Protein AF-A0A098LMR4-F1 (afdb_monomer_lite)

Secondary structure (DSSP, 8-state):
-HHHHHHHHHHTTEEEEEEE--S-TTT--EEEEEEESSGGGGHHHHHHHHHHHTTS-EEEEEEE-SSSEEEEEEEETTT--EEEEEEEE--HHHHHHHHHHS-TTS-EEEEEEESS--S------TT--SPEEEPPP-------

Foldseek 3Di:
DVLLVVLLQLLQQFAAKAWADDPDLVVDATEIERAHQDLVSNQSNQVVCCVVPVPFQWEWEWADPDPFFIKIWIAGPPPRDIRIHGGHGYDPVRVVVRVVPHDLFAKYFYFYAHPPDSDPHGDHDPPDPDTGTHHYHDYDDDDD

pLDDT: mean 80.5, std 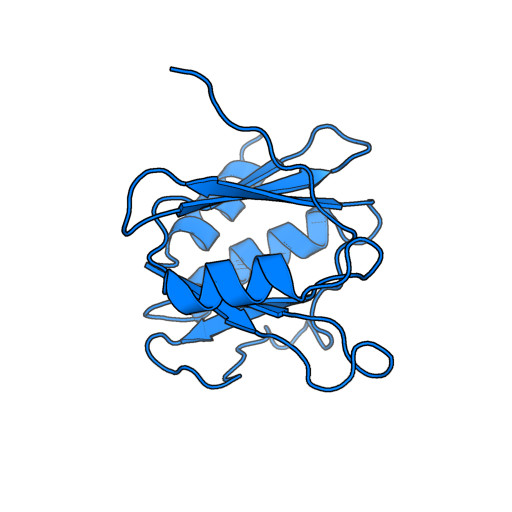17.12, range [36.94, 96.88]

Sequence (144 aa):
MDEIKSFEDSLNKADQVHFHLTRDYNKEPSAIKLGFKEPKDGIHGYGGIHTLFKNLETILVIFMDNSDNIDLSIVSKQTASALNIKNLKFDKLNLEEYLRYEPKDRKLIILIGPNPSSDFNVVLPQEMTSPLVLDKYSTSQRQG

Organism: NCBI:txid153721

Radius of gyration: 14.24 Å; chains: 1; bounding box: 34×40×33 Å

Structure (mmCIF, N/CA/C/O backbone):
data_AF-A0A098LMR4-F1
#
_entry.id   AF-A0A098LMR4-F1
#
loop_
_atom_site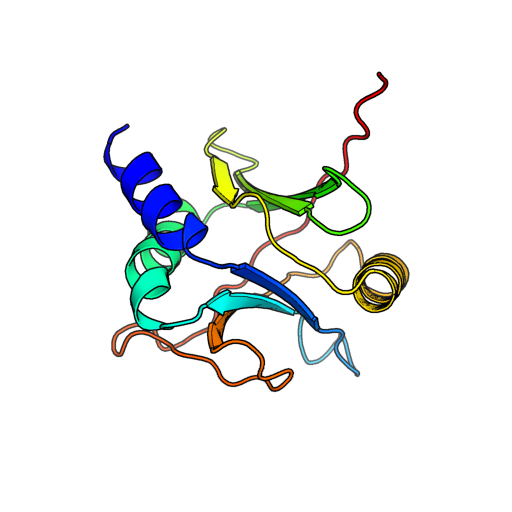.group_PDB
_atom_site.id
_atom_site.type_symbol
_atom_site.label_atom_id
_atom_site.label_alt_id
_atom_site.label_comp_id
_atom_site.label_asym_id
_atom_site.label_entity_id
_atom_site.label_seq_id
_atom_site.pdbx_PDB_ins_code
_atom_site.Cartn_x
_atom_site.Cartn_y
_atom_site.Cartn_z
_atom_site.occupancy
_atom_site.B_iso_or_equiv
_atom_site.auth_seq_id
_atom_site.auth_comp_id
_atom_site.auth_asym_id
_atom_site.auth_atom_id
_atom_site.pdbx_PDB_model_num
ATOM 1 N N . MET A 1 1 ? -14.699 8.154 14.645 1.00 58.38 1 MET A N 1
ATOM 2 C CA . MET A 1 1 ? -13.656 8.983 13.996 1.00 58.38 1 MET A CA 1
ATOM 3 C C . MET A 1 1 ? -12.277 8.680 14.574 1.00 58.38 1 MET A C 1
ATOM 5 O O . MET A 1 1 ? -11.336 8.596 13.798 1.00 58.38 1 MET A O 1
ATOM 9 N N . ASP A 1 2 ? -12.171 8.420 15.881 1.00 74.69 2 ASP A N 1
ATOM 10 C CA . ASP A 1 2 ? -10.886 8.153 16.553 1.00 74.69 2 ASP A CA 1
ATOM 11 C C . ASP A 1 2 ? -10.186 6.848 16.120 1.00 74.69 2 ASP A C 1
ATOM 13 O O . ASP A 1 2 ? -8.960 6.801 16.061 1.00 74.69 2 ASP A O 1
ATOM 17 N N . GLU A 1 3 ? -10.937 5.811 15.732 1.00 86.62 3 GLU A N 1
ATOM 18 C CA . GLU A 1 3 ? -10.357 4.527 15.295 1.00 86.62 3 GLU A CA 1
ATOM 19 C C . GLU A 1 3 ? -9.636 4.609 13.942 1.00 86.62 3 GLU A C 1
ATOM 21 O O . GLU A 1 3 ? -8.543 4.069 13.805 1.00 86.62 3 GLU A O 1
ATOM 26 N N . ILE A 1 4 ? -10.195 5.333 12.961 1.00 90.69 4 ILE A N 1
ATOM 27 C CA . ILE A 1 4 ? -9.564 5.517 11.639 1.00 90.69 4 ILE A CA 1
ATOM 28 C C . ILE A 1 4 ? -8.202 6.185 11.805 1.00 90.69 4 ILE A C 1
ATOM 30 O O . ILE A 1 4 ? -7.207 5.693 11.281 1.00 90.69 4 ILE A O 1
ATOM 34 N N . LYS A 1 5 ? -8.150 7.259 12.600 1.00 93.50 5 LYS A N 1
ATOM 35 C CA . LYS A 1 5 ? -6.903 7.960 12.896 1.00 93.50 5 LYS A CA 1
ATOM 36 C C . LYS A 1 5 ? -5.889 7.038 13.576 1.00 93.50 5 LYS A C 1
ATOM 38 O O . LYS A 1 5 ? -4.727 7.037 13.200 1.00 93.50 5 LYS A O 1
ATOM 43 N N . SER A 1 6 ? -6.327 6.206 14.521 1.00 95.25 6 SER A N 1
ATOM 44 C CA . SER A 1 6 ? -5.454 5.226 15.176 1.00 95.25 6 SER A CA 1
ATOM 45 C C . SER A 1 6 ? -4.865 4.199 14.196 1.00 95.25 6 SER A C 1
ATOM 47 O O . SER A 1 6 ? -3.696 3.827 14.325 1.00 95.25 6 SER A O 1
ATOM 49 N N . PHE A 1 7 ? -5.638 3.756 13.200 1.00 95.19 7 PHE A N 1
ATOM 50 C CA . PHE A 1 7 ? -5.130 2.876 12.146 1.00 95.19 7 PHE A CA 1
ATOM 51 C C . PHE A 1 7 ? -4.139 3.595 11.231 1.00 95.19 7 PHE A C 1
ATOM 53 O O . PHE A 1 7 ? -3.075 3.046 10.947 1.00 95.19 7 PHE A O 1
ATOM 60 N N . GLU A 1 8 ? -4.448 4.823 10.810 1.00 96.19 8 GLU A N 1
ATOM 61 C CA . GLU A 1 8 ? -3.536 5.650 10.016 1.00 96.19 8 GLU A CA 1
ATOM 62 C C . GLU A 1 8 ? -2.228 5.918 10.769 1.00 96.19 8 GLU A C 1
ATOM 64 O O . GLU A 1 8 ? -1.160 5.741 10.196 1.00 96.19 8 GLU A O 1
ATOM 69 N N . ASP A 1 9 ? -2.273 6.267 12.056 1.00 96.62 9 ASP A N 1
ATOM 70 C CA . ASP A 1 9 ? -1.082 6.502 12.883 1.00 96.62 9 ASP A CA 1
ATOM 71 C C . ASP A 1 9 ? -0.178 5.255 12.954 1.00 96.62 9 ASP A C 1
ATOM 73 O O . ASP A 1 9 ? 1.047 5.368 12.984 1.00 96.62 9 ASP A O 1
ATOM 77 N N . SER A 1 10 ? -0.764 4.052 12.946 1.00 96.31 10 SER A N 1
ATOM 78 C CA . SER A 1 10 ? -0.018 2.790 12.872 1.00 96.31 10 SER A CA 1
ATOM 79 C C . SER A 1 10 ? 0.580 2.548 11.482 1.00 96.31 10 SER A C 1
ATOM 81 O O . SER A 1 10 ? 1.755 2.198 11.384 1.00 96.31 10 SER A O 1
ATOM 83 N N . LEU A 1 11 ? -0.184 2.764 10.406 1.00 95.94 11 LEU A N 1
ATOM 84 C CA . LEU A 1 11 ? 0.292 2.574 9.028 1.00 95.94 11 LEU A CA 1
ATOM 85 C C . LEU A 1 11 ? 1.366 3.595 8.632 1.00 95.94 11 LEU A C 1
ATOM 87 O O . LEU A 1 11 ? 2.317 3.234 7.949 1.00 95.94 11 LEU A O 1
ATOM 91 N N . ASN A 1 12 ? 1.259 4.840 9.101 1.00 96.88 12 ASN A N 1
ATOM 92 C CA . ASN A 1 12 ? 2.198 5.934 8.818 1.00 96.88 12 ASN A CA 1
ATOM 93 C C . ASN A 1 12 ? 3.568 5.773 9.499 1.00 96.88 12 ASN A C 1
ATOM 95 O O . ASN A 1 12 ? 4.444 6.619 9.338 1.00 96.88 12 ASN A O 1
ATOM 99 N N . LYS A 1 13 ? 3.777 4.687 10.250 1.00 96.38 13 LYS A N 1
ATOM 100 C CA . LYS A 1 13 ? 5.112 4.261 10.688 1.00 96.38 13 LYS A CA 1
ATOM 101 C C . LYS A 1 13 ? 5.879 3.492 9.606 1.00 96.38 13 LYS A C 1
ATOM 103 O O . LYS A 1 13 ? 7.065 3.223 9.800 1.00 96.38 13 LYS A O 1
ATOM 108 N N . ALA A 1 14 ? 5.223 3.110 8.509 1.00 95.94 14 ALA A N 1
ATOM 109 C CA . ALA A 1 14 ? 5.906 2.593 7.332 1.00 95.94 14 ALA A CA 1
ATOM 110 C C . ALA A 1 14 ? 6.774 3.694 6.714 1.00 95.94 14 ALA A C 1
ATOM 112 O O . ALA A 1 14 ? 6.351 4.843 6.621 1.00 95.94 14 ALA A O 1
ATOM 113 N N . ASP A 1 15 ? 7.984 3.346 6.283 1.00 94.69 15 ASP A N 1
ATOM 114 C CA . ASP A 1 15 ? 8.929 4.282 5.666 1.00 94.69 15 ASP A CA 1
ATOM 115 C C . ASP A 1 15 ? 9.113 4.041 4.163 1.00 94.69 15 ASP A C 1
ATOM 117 O O . ASP A 1 15 ? 9.671 4.886 3.458 1.00 94.69 15 ASP A O 1
ATOM 121 N N . GLN A 1 16 ? 8.640 2.899 3.665 1.00 95.25 16 GLN A N 1
ATOM 122 C CA . GLN A 1 16 ? 8.810 2.484 2.281 1.00 95.25 16 GLN A CA 1
ATOM 123 C C . GLN A 1 16 ? 7.621 1.655 1.794 1.00 95.25 16 GLN A C 1
ATOM 125 O O . GLN A 1 16 ? 6.962 0.962 2.568 1.00 95.25 16 GLN A O 1
ATOM 130 N N . VAL A 1 17 ? 7.369 1.684 0.489 1.00 94.44 17 VAL A N 1
ATOM 131 C CA . VAL A 1 17 ? 6.490 0.737 -0.195 1.00 94.44 17 VAL A CA 1
ATOM 132 C C . VAL A 1 17 ? 7.243 0.019 -1.309 1.00 94.44 17 VAL A C 1
ATOM 134 O O . VAL A 1 17 ? 8.064 0.603 -2.017 1.00 94.44 17 VAL A O 1
ATOM 137 N N . HIS A 1 18 ? 6.953 -1.270 -1.453 1.00 92.81 18 HIS A N 1
ATOM 138 C CA . HIS A 1 18 ? 7.487 -2.126 -2.506 1.00 92.81 18 HIS A CA 1
ATOM 139 C C . HIS A 1 18 ? 6.349 -2.647 -3.377 1.00 92.81 18 HIS A C 1
ATOM 141 O O . HIS A 1 18 ? 5.321 -3.087 -2.851 1.00 92.81 18 HIS A O 1
ATOM 147 N N . PHE A 1 19 ? 6.551 -2.636 -4.694 1.00 91.12 19 PHE A N 1
ATOM 148 C CA . PHE A 1 19 ? 5.580 -3.122 -5.662 1.00 91.12 19 PHE A CA 1
ATOM 149 C C . PHE A 1 19 ? 6.045 -4.456 -6.248 1.00 91.12 19 PHE A C 1
ATOM 151 O O . PHE A 1 19 ? 7.132 -4.579 -6.815 1.00 91.12 19 PHE A O 1
ATOM 158 N N . HIS A 1 20 ? 5.210 -5.480 -6.111 1.00 89.38 20 HIS A N 1
ATOM 159 C CA . HIS A 1 20 ? 5.530 -6.841 -6.515 1.00 89.38 20 HIS A CA 1
ATOM 160 C C . HIS A 1 20 ? 4.625 -7.287 -7.663 1.00 89.38 20 HIS A C 1
ATOM 162 O O . HIS A 1 20 ? 3.425 -7.529 -7.497 1.00 89.38 20 HIS A O 1
ATOM 168 N N . LEU A 1 21 ? 5.234 -7.420 -8.840 1.00 85.56 21 LEU A N 1
ATOM 169 C CA . LEU A 1 21 ? 4.639 -8.079 -9.998 1.00 85.56 21 LEU A CA 1
ATOM 170 C C . LEU A 1 21 ? 4.604 -9.597 -9.772 1.00 85.56 21 LEU A C 1
ATOM 172 O O . LEU A 1 21 ? 5.522 -10.164 -9.176 1.00 85.56 21 LEU A O 1
ATOM 176 N N . THR A 1 22 ? 3.576 -10.263 -10.296 1.00 86.00 22 THR A N 1
ATOM 177 C CA . THR A 1 22 ? 3.561 -11.729 -10.385 1.00 86.00 22 THR A CA 1
ATOM 178 C C . THR A 1 22 ? 4.003 -12.186 -11.775 1.00 86.00 22 THR A C 1
ATOM 180 O O . THR A 1 22 ? 3.854 -11.472 -12.766 1.00 86.00 22 THR A O 1
ATOM 183 N N . ARG A 1 23 ? 4.541 -13.406 -11.852 1.00 84.00 23 ARG A N 1
ATOM 184 C CA . ARG A 1 23 ? 4.895 -14.060 -13.119 1.00 84.00 23 ARG A CA 1
ATOM 185 C C . ARG A 1 23 ? 3.670 -14.594 -13.862 1.00 84.00 23 ARG A C 1
ATOM 187 O O . ARG A 1 23 ? 3.737 -14.765 -15.075 1.00 84.00 23 ARG A O 1
ATOM 194 N N . ASP A 1 24 ? 2.586 -14.891 -13.145 1.00 85.69 24 ASP A N 1
ATOM 195 C CA . ASP A 1 24 ? 1.368 -15.473 -13.711 1.00 85.69 24 ASP A CA 1
ATOM 196 C C . ASP A 1 24 ? 0.124 -14.947 -12.983 1.00 85.69 24 ASP A C 1
ATOM 198 O O . ASP A 1 24 ? -0.320 -15.493 -11.970 1.00 85.69 24 ASP A O 1
ATOM 202 N N . TYR A 1 25 ? -0.481 -13.906 -13.558 1.00 82.12 25 TYR A N 1
ATOM 203 C CA . TYR A 1 25 ? -1.700 -13.268 -13.050 1.00 82.12 25 TYR A CA 1
ATOM 204 C C . TYR A 1 25 ? -2.932 -14.178 -13.020 1.00 82.12 25 TYR A C 1
ATOM 206 O O . TYR A 1 25 ? -3.955 -13.809 -12.441 1.00 82.12 25 TYR A O 1
ATOM 214 N N . ASN A 1 26 ? -2.874 -15.361 -13.639 1.00 82.25 26 ASN A N 1
ATOM 215 C CA . ASN A 1 26 ? -3.947 -16.344 -13.523 1.00 82.25 26 ASN A CA 1
ATOM 216 C C . ASN A 1 26 ? -3.843 -17.184 -12.251 1.00 82.25 26 ASN A C 1
ATOM 218 O O . ASN A 1 26 ? -4.843 -17.776 -11.853 1.00 82.25 26 ASN A O 1
ATOM 222 N N . LYS A 1 27 ? -2.666 -17.234 -11.621 1.00 83.00 27 LYS A N 1
ATOM 223 C CA . LYS A 1 27 ? -2.419 -18.013 -10.403 1.00 83.00 27 LYS A CA 1
ATOM 224 C C . LYS A 1 27 ? -2.346 -17.142 -9.163 1.00 83.00 27 LYS A C 1
ATOM 226 O O . LYS A 1 27 ? -2.838 -17.545 -8.115 1.00 83.00 27 LYS A O 1
ATOM 231 N N . GLU A 1 28 ? -1.748 -15.963 -9.283 1.00 82.94 28 GLU A N 1
ATOM 232 C CA . GLU A 1 28 ? -1.447 -15.105 -8.142 1.00 82.94 28 GLU A CA 1
ATOM 233 C C . GLU A 1 28 ? -1.789 -13.646 -8.475 1.00 82.94 28 GLU A C 1
ATOM 235 O O . GLU A 1 28 ? -1.584 -13.209 -9.608 1.00 82.94 28 GLU A O 1
ATOM 240 N N . PRO A 1 29 ? -2.329 -12.867 -7.529 1.00 85.44 29 PRO A N 1
ATOM 241 C CA . PRO A 1 29 ? -2.459 -11.426 -7.702 1.00 85.44 29 PRO A CA 1
ATOM 242 C C . PRO A 1 29 ? -1.099 -10.726 -7.544 1.00 85.44 29 PRO A C 1
ATOM 244 O O . PRO A 1 29 ? -0.146 -11.282 -6.994 1.00 85.44 29 PRO A O 1
ATOM 247 N N . SER A 1 30 ? -1.020 -9.475 -7.992 1.00 87.88 30 SER A N 1
ATOM 248 C CA . SER A 1 30 ? 0.062 -8.570 -7.595 1.00 87.88 30 SER A CA 1
ATOM 249 C C . SER A 1 30 ? -0.008 -8.267 -6.097 1.00 87.88 30 SER A C 1
ATOM 251 O O . SER A 1 30 ? -1.056 -8.413 -5.462 1.00 87.88 30 SER A O 1
ATOM 253 N N . ALA A 1 31 ? 1.105 -7.805 -5.531 1.00 88.56 31 ALA A N 1
ATOM 254 C CA . ALA A 1 31 ? 1.143 -7.362 -4.146 1.00 88.56 31 ALA A CA 1
ATOM 255 C C . ALA A 1 31 ? 1.848 -6.015 -3.994 1.00 88.56 31 ALA A C 1
ATOM 257 O O . ALA A 1 31 ? 2.802 -5.709 -4.709 1.00 88.56 31 ALA A O 1
ATOM 258 N N . ILE A 1 32 ? 1.418 -5.246 -3.000 1.00 91.50 32 ILE A N 1
ATOM 259 C CA . ILE A 1 32 ? 2.194 -4.146 -2.438 1.00 91.50 32 ILE A CA 1
ATOM 260 C C . ILE A 1 32 ? 2.585 -4.513 -1.014 1.00 91.50 32 ILE A C 1
ATOM 262 O O . ILE A 1 32 ? 1.805 -5.113 -0.268 1.00 91.50 32 ILE A O 1
ATOM 266 N N . LYS A 1 33 ? 3.794 -4.136 -0.620 1.00 92.19 33 LYS A N 1
ATOM 267 C CA . LYS A 1 33 ? 4.272 -4.316 0.746 1.00 92.19 33 LYS A CA 1
ATOM 268 C C . LYS A 1 33 ? 4.617 -2.970 1.349 1.00 92.19 33 LYS A C 1
ATOM 270 O O . LYS A 1 33 ? 5.462 -2.261 0.812 1.00 92.19 33 LYS A O 1
ATOM 275 N N . LEU A 1 34 ? 4.013 -2.666 2.490 1.00 93.88 34 LEU A N 1
ATOM 276 C CA . LEU A 1 34 ? 4.438 -1.574 3.355 1.00 93.88 34 LEU A CA 1
ATOM 277 C C . LEU A 1 34 ? 5.631 -2.054 4.191 1.00 93.88 34 LEU A C 1
ATOM 279 O O . LEU A 1 34 ? 5.528 -3.029 4.944 1.00 93.88 34 LEU A O 1
ATOM 283 N N . GLY A 1 35 ? 6.773 -1.405 4.000 1.00 93.50 35 GLY A N 1
ATOM 284 C CA . GLY A 1 35 ? 8.012 -1.642 4.725 1.00 93.50 35 GLY A CA 1
ATOM 285 C C . GLY A 1 35 ? 8.038 -0.850 6.027 1.00 93.50 35 GLY A C 1
ATOM 286 O O . GLY A 1 35 ? 7.769 0.348 6.036 1.00 93.50 35 GLY A O 1
ATOM 287 N N . PHE A 1 36 ? 8.361 -1.533 7.123 1.00 92.88 36 PHE A N 1
ATOM 288 C CA . PHE A 1 36 ? 8.505 -0.953 8.455 1.00 92.88 36 PHE A CA 1
ATOM 289 C C . PHE A 1 36 ? 9.890 -1.263 9.016 1.00 92.88 36 PHE A C 1
ATOM 291 O O . PHE A 1 36 ? 10.421 -2.359 8.819 1.00 92.88 36 PHE A O 1
ATOM 298 N N . LYS A 1 37 ? 10.435 -0.350 9.824 1.00 90.38 37 LYS A N 1
ATOM 299 C CA . LYS A 1 37 ? 11.618 -0.643 10.647 1.00 90.38 37 LYS A CA 1
ATOM 300 C C . LYS A 1 37 ? 11.328 -1.734 11.685 1.00 90.38 37 LYS A C 1
ATOM 302 O O . LYS A 1 37 ? 12.124 -2.652 11.856 1.00 90.38 37 LYS A O 1
ATOM 307 N N . GLU A 1 38 ? 10.180 -1.646 12.355 1.00 90.06 38 GLU A N 1
ATOM 308 C CA . GLU A 1 38 ? 9.680 -2.667 13.278 1.00 90.06 38 GLU A CA 1
ATOM 309 C C . GLU A 1 38 ? 8.297 -3.141 12.798 1.00 90.06 38 GLU A C 1
ATOM 311 O O . GLU A 1 38 ? 7.311 -2.458 13.042 1.00 90.06 38 GLU A O 1
ATOM 316 N N . PRO A 1 39 ? 8.162 -4.309 12.141 1.00 86.00 39 PRO A N 1
ATOM 317 C CA . PRO A 1 39 ? 6.893 -4.736 11.527 1.00 86.00 39 PRO A CA 1
ATOM 318 C C . PRO A 1 39 ? 5.675 -4.749 12.457 1.00 86.00 39 PRO A C 1
ATOM 320 O O . PRO A 1 39 ? 4.549 -4.534 12.012 1.00 86.00 39 PRO A O 1
ATOM 323 N N . LYS A 1 40 ? 5.892 -4.956 13.763 1.00 87.69 40 LYS A N 1
ATOM 324 C CA . LYS A 1 40 ? 4.836 -4.896 14.783 1.00 87.69 40 LYS A CA 1
ATOM 325 C C . LYS A 1 40 ? 4.111 -3.545 14.824 1.00 87.69 40 LYS A C 1
ATOM 327 O O . LYS A 1 40 ? 2.947 -3.501 15.204 1.00 87.69 40 LYS A O 1
ATOM 332 N N . ASP A 1 41 ? 4.777 -2.467 14.413 1.00 90.81 41 ASP A N 1
ATOM 333 C CA . ASP A 1 41 ? 4.208 -1.122 14.376 1.00 90.81 41 ASP A CA 1
ATOM 334 C C . ASP A 1 41 ? 3.053 -0.992 13.382 1.00 90.81 41 ASP A C 1
ATOM 336 O O . ASP A 1 41 ? 2.158 -0.180 13.610 1.00 90.81 41 ASP A O 1
ATOM 340 N N . GLY A 1 42 ? 3.057 -1.801 12.319 1.00 90.69 42 GLY A N 1
ATOM 341 C CA . GLY A 1 42 ? 2.025 -1.815 11.285 1.00 90.69 42 GLY A CA 1
ATOM 342 C C . GLY A 1 42 ? 0.868 -2.779 11.548 1.00 90.69 42 GLY A C 1
ATOM 343 O O . GLY A 1 42 ? -0.130 -2.723 10.835 1.00 90.69 42 GLY A O 1
ATOM 344 N N . ILE A 1 43 ? 0.970 -3.664 12.550 1.00 90.25 43 ILE A N 1
ATOM 345 C CA . ILE A 1 43 ? -0.025 -4.727 12.793 1.00 90.25 43 ILE A CA 1
ATOM 346 C C . ILE A 1 43 ? -1.411 -4.146 13.088 1.00 90.25 43 ILE A C 1
ATOM 348 O O . ILE A 1 43 ? -2.404 -4.613 12.530 1.00 90.25 43 ILE A O 1
ATOM 352 N N . HIS A 1 44 ? -1.482 -3.126 13.948 1.00 92.44 44 HIS A N 1
ATOM 353 C CA . HIS A 1 44 ? -2.751 -2.493 14.324 1.00 92.44 44 HIS A CA 1
ATOM 354 C C . HIS A 1 44 ? -3.437 -1.854 13.114 1.00 92.44 44 HIS A C 1
ATOM 356 O O . HIS A 1 44 ? -4.609 -2.104 12.843 1.00 92.44 44 HIS A O 1
ATOM 362 N N . GLY A 1 45 ? -2.674 -1.1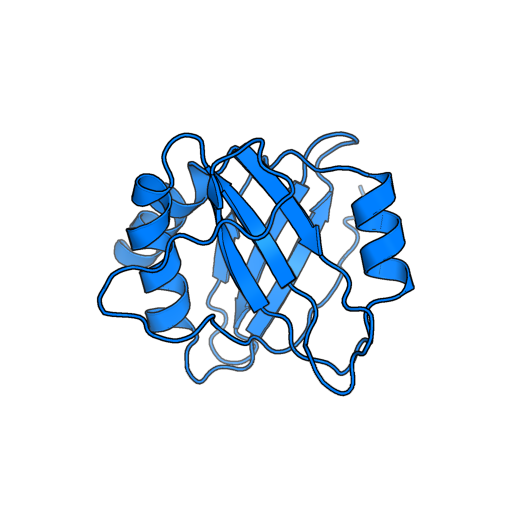01 12.325 1.00 92.31 45 GLY A N 1
ATOM 363 C CA . GLY A 1 45 ? -3.128 -0.490 11.085 1.00 92.31 45 GLY A CA 1
ATOM 364 C C . GLY A 1 45 ? -3.577 -1.513 10.043 1.00 92.31 45 GLY A C 1
ATOM 365 O O . GLY A 1 45 ? -4.629 -1.345 9.429 1.00 92.31 45 GLY A O 1
ATOM 366 N N . TYR A 1 46 ? -2.839 -2.616 9.894 1.00 90.50 46 TYR A N 1
ATOM 367 C CA . TYR A 1 46 ? -3.216 -3.721 9.010 1.00 90.50 46 TYR A CA 1
ATOM 368 C C . TYR A 1 46 ? -4.534 -4.385 9.439 1.00 90.50 46 TYR A C 1
ATOM 370 O O . TYR A 1 46 ? -5.401 -4.652 8.605 1.00 90.50 46 TYR A O 1
ATOM 378 N N . GLY A 1 47 ? -4.741 -4.572 10.746 1.00 89.50 47 GLY A N 1
ATOM 379 C CA . GLY A 1 47 ? -6.028 -5.013 11.292 1.00 89.50 47 GLY A CA 1
ATOM 380 C C . GLY A 1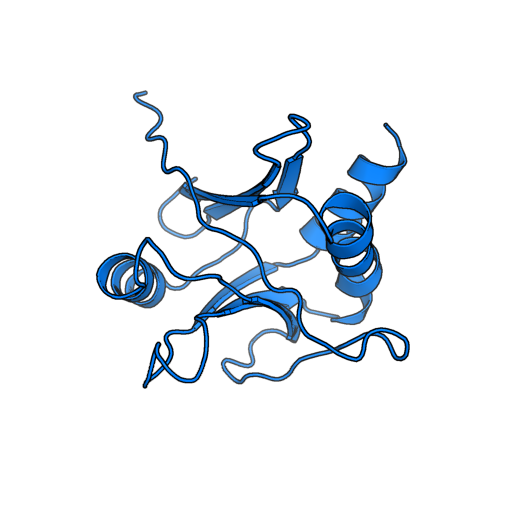 47 ? -7.162 -4.017 11.050 1.00 89.50 47 GLY A C 1
ATOM 381 O O . GLY A 1 47 ? -8.296 -4.428 10.788 1.00 89.50 47 GLY A O 1
ATOM 382 N N . GLY A 1 48 ? -6.850 -2.721 11.047 1.00 88.94 48 GLY A N 1
ATOM 383 C CA . GLY A 1 48 ? -7.758 -1.652 10.643 1.00 88.94 48 GLY A CA 1
ATOM 384 C C . GLY A 1 48 ? -8.209 -1.767 9.190 1.00 88.94 48 GLY A C 1
ATOM 385 O O . GLY A 1 48 ? -9.408 -1.699 8.922 1.00 88.94 48 GLY A O 1
ATOM 386 N N . ILE A 1 49 ? -7.282 -2.032 8.259 1.00 88.38 49 ILE A N 1
ATOM 387 C CA . ILE A 1 49 ? -7.611 -2.288 6.844 1.00 88.38 49 ILE A CA 1
ATOM 388 C C . ILE A 1 49 ? -8.611 -3.446 6.749 1.00 88.38 49 ILE A C 1
ATOM 390 O O . ILE A 1 49 ? -9.643 -3.325 6.091 1.00 88.38 49 ILE A O 1
ATOM 394 N N . HIS A 1 50 ? -8.351 -4.555 7.444 1.00 83.69 50 HIS A N 1
ATOM 395 C CA . HIS A 1 50 ? -9.258 -5.699 7.422 1.00 83.69 50 HIS A CA 1
ATOM 396 C C . HIS A 1 50 ? -10.626 -5.368 8.016 1.00 83.69 50 HIS A C 1
ATOM 398 O O . HIS A 1 50 ? -11.645 -5.635 7.390 1.00 83.69 50 HIS A O 1
ATOM 404 N N . THR A 1 51 ? -10.671 -4.722 9.175 1.00 85.31 51 THR A N 1
ATOM 405 C CA . THR A 1 51 ? -11.931 -4.359 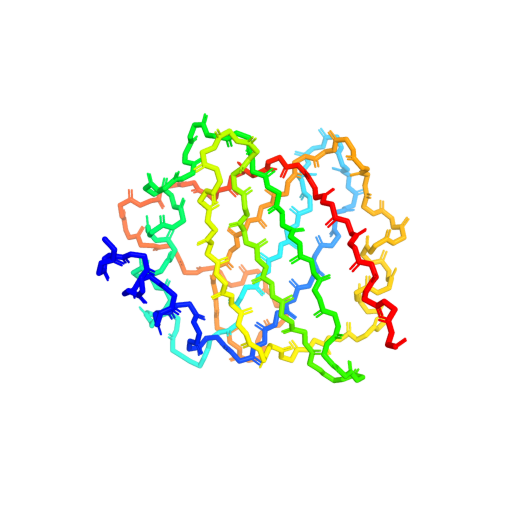9.836 1.00 85.31 51 THR A CA 1
ATOM 406 C C . THR A 1 51 ? -12.787 -3.428 8.979 1.00 85.31 51 THR A C 1
ATOM 408 O O . THR A 1 51 ? -13.994 -3.630 8.870 1.00 85.31 51 THR A O 1
ATOM 411 N N . LEU A 1 52 ? -12.165 -2.435 8.341 1.00 84.81 52 LEU A N 1
ATOM 412 C CA . LEU A 1 52 ? -12.877 -1.426 7.562 1.00 84.81 52 LEU A CA 1
ATOM 413 C C . LEU A 1 52 ? -13.301 -1.922 6.178 1.00 84.81 52 LEU A C 1
ATOM 415 O O . LEU A 1 52 ? -14.311 -1.450 5.664 1.00 84.81 52 LEU A O 1
ATOM 419 N N . PHE A 1 53 ? -12.557 -2.852 5.571 1.00 83.75 53 PHE A N 1
ATOM 420 C CA . PHE A 1 53 ? -12.692 -3.133 4.140 1.00 83.75 53 PHE A CA 1
ATOM 421 C C . PHE A 1 53 ? -12.957 -4.595 3.759 1.00 83.75 53 PHE A C 1
ATOM 423 O O . PHE A 1 53 ? -13.149 -4.856 2.574 1.00 83.75 53 PHE A O 1
ATOM 430 N N . LYS A 1 54 ? -13.030 -5.546 4.707 1.00 75.12 54 LYS A N 1
ATOM 431 C CA . LYS A 1 54 ? -13.157 -7.003 4.441 1.00 75.12 54 LYS A CA 1
ATOM 432 C C . LYS A 1 54 ? -14.193 -7.399 3.378 1.00 75.12 54 LYS A C 1
ATOM 434 O O . LYS A 1 54 ? -13.993 -8.387 2.682 1.00 75.12 54 LYS A O 1
ATOM 439 N N . ASN A 1 55 ? -15.291 -6.651 3.269 1.00 73.25 55 ASN A N 1
ATOM 440 C CA . ASN A 1 55 ? -16.411 -6.946 2.369 1.00 73.25 55 ASN A CA 1
ATOM 441 C C . ASN A 1 55 ? -16.733 -5.795 1.403 1.00 73.25 55 ASN A C 1
ATOM 443 O O . ASN A 1 55 ? -17.799 -5.793 0.791 1.00 73.25 55 ASN A O 1
ATOM 447 N N . LEU A 1 56 ? -15.859 -4.792 1.312 1.00 74.88 56 LEU A N 1
ATOM 448 C CA . LEU A 1 56 ? -16.090 -3.611 0.489 1.00 74.88 56 LEU A CA 1
ATOM 449 C C . LEU A 1 56 ? -15.253 -3.696 -0.780 1.00 74.88 56 LEU A C 1
ATOM 451 O O . LEU A 1 56 ? -14.077 -4.063 -0.747 1.00 74.88 56 LEU A O 1
ATOM 455 N N . GLU A 1 57 ? -15.839 -3.263 -1.894 1.00 79.38 57 GLU A N 1
ATOM 456 C CA . GLU A 1 57 ? -15.023 -2.905 -3.044 1.00 79.38 57 GLU A CA 1
ATOM 457 C C . GLU A 1 57 ? -14.147 -1.716 -2.668 1.00 79.38 57 GLU A C 1
ATOM 459 O O . GLU A 1 57 ? -14.624 -0.625 -2.342 1.00 79.38 57 GLU A O 1
ATOM 464 N N . THR A 1 58 ? -12.850 -1.948 -2.715 1.00 82.50 58 THR A N 1
ATOM 465 C CA . THR A 1 58 ? -11.816 -0.998 -2.329 1.00 82.50 58 THR A CA 1
ATOM 466 C C . THR A 1 58 ? -11.009 -0.583 -3.535 1.00 82.50 58 THR A C 1
ATOM 468 O O . THR A 1 58 ? -11.066 -1.238 -4.569 1.00 82.50 58 THR A O 1
ATOM 471 N N . ILE A 1 59 ? -10.314 0.542 -3.414 1.00 85.19 59 ILE A N 1
ATOM 472 C CA . ILE A 1 59 ? -9.413 1.094 -4.416 1.00 85.19 59 ILE A CA 1
ATOM 473 C C . ILE A 1 59 ? -8.158 1.608 -3.688 1.00 85.19 59 ILE A C 1
ATOM 475 O O . ILE A 1 59 ? -8.272 2.342 -2.713 1.00 85.19 59 ILE A O 1
ATOM 479 N N . LEU A 1 60 ? -6.960 1.231 -4.131 1.00 88.44 60 LEU A N 1
ATOM 480 C CA . LEU A 1 60 ? -5.689 1.848 -3.738 1.00 88.44 60 LEU A CA 1
ATOM 481 C C . LEU A 1 60 ? -5.370 3.028 -4.662 1.00 88.44 60 LEU A C 1
ATOM 483 O O . LEU A 1 60 ? -4.985 2.841 -5.805 1.00 88.44 60 LEU A O 1
ATOM 487 N N . VAL A 1 61 ? -5.490 4.254 -4.188 1.00 90.06 61 VAL A N 1
ATOM 488 C CA . VAL A 1 61 ? -5.051 5.441 -4.926 1.00 90.06 61 VAL A CA 1
ATOM 489 C C . VAL A 1 61 ? -3.590 5.725 -4.591 1.00 90.06 61 VAL A C 1
ATOM 491 O O . VAL A 1 61 ? -3.221 5.715 -3.421 1.00 90.06 61 VAL A O 1
ATOM 494 N N . ILE A 1 62 ? -2.772 5.984 -5.613 1.00 92.69 62 ILE A N 1
ATOM 495 C CA . ILE A 1 62 ? -1.363 6.367 -5.467 1.00 92.69 62 ILE A CA 1
ATOM 496 C C . ILE A 1 62 ? -1.230 7.840 -5.851 1.00 92.69 62 ILE A C 1
ATOM 498 O O . ILE A 1 62 ? -1.586 8.222 -6.969 1.00 92.69 62 ILE A O 1
ATOM 502 N N . PHE A 1 63 ? -0.702 8.653 -4.944 1.00 92.69 63 PHE A N 1
ATOM 503 C CA . PHE A 1 63 ? -0.373 10.053 -5.182 1.00 92.69 63 PHE A CA 1
ATOM 504 C C . PHE A 1 63 ? 1.145 10.204 -5.187 1.00 92.69 63 PHE A C 1
ATOM 506 O O . PHE A 1 63 ? 1.810 9.823 -4.230 1.00 92.69 63 PHE A O 1
ATOM 513 N N . MET A 1 64 ? 1.701 10.749 -6.270 1.00 89.44 64 MET A N 1
ATOM 514 C CA . MET A 1 64 ? 3.107 11.142 -6.260 1.00 89.44 64 MET A CA 1
ATOM 515 C C . MET A 1 64 ? 3.244 12.524 -5.639 1.00 89.44 64 MET A C 1
ATOM 517 O O . MET A 1 64 ? 2.778 13.503 -6.224 1.00 89.44 64 MET A O 1
ATOM 521 N N . ASP A 1 65 ? 3.902 12.585 -4.486 1.00 81.38 65 ASP A N 1
ATOM 522 C CA . ASP A 1 65 ? 4.210 13.841 -3.806 1.00 81.38 65 ASP A CA 1
ATOM 523 C C . ASP A 1 65 ? 5.429 14.515 -4.437 1.00 81.38 65 ASP A C 1
ATOM 525 O O . ASP A 1 65 ? 5.437 15.719 -4.692 1.00 81.38 65 ASP A O 1
ATOM 529 N N . ASN A 1 66 ? 6.472 13.727 -4.702 1.00 85.31 66 ASN A N 1
ATOM 530 C CA . ASN A 1 66 ? 7.687 14.155 -5.387 1.00 85.31 66 ASN A CA 1
ATOM 531 C C . ASN A 1 66 ? 8.342 12.958 -6.111 1.00 85.31 66 ASN A C 1
ATOM 533 O O . ASN A 1 66 ? 7.694 11.939 -6.343 1.00 85.31 66 ASN A O 1
ATOM 537 N N . SER A 1 67 ? 9.605 13.089 -6.536 1.00 86.12 67 SER A N 1
ATOM 538 C CA . SER A 1 67 ? 10.313 12.019 -7.255 1.00 86.12 67 SER A CA 1
ATOM 539 C C . SER A 1 67 ? 10.636 10.792 -6.404 1.00 86.12 67 SER A C 1
ATOM 541 O O . SER A 1 67 ? 10.880 9.732 -6.977 1.00 86.12 67 SER A O 1
ATOM 543 N N . ASP A 1 68 ? 10.640 10.943 -5.079 1.00 89.94 68 ASP A N 1
ATOM 544 C CA . ASP A 1 68 ? 11.219 9.983 -4.138 1.00 89.94 68 ASP A CA 1
ATOM 545 C C . ASP A 1 68 ? 10.173 9.424 -3.160 1.00 89.94 68 ASP A C 1
ATOM 547 O O . ASP A 1 68 ? 10.364 8.335 -2.616 1.00 89.94 68 ASP A O 1
ATOM 551 N N . ASN A 1 69 ? 9.058 10.141 -2.968 1.00 95.31 69 ASN A N 1
ATOM 552 C CA . ASN A 1 69 ? 7.989 9.784 -2.041 1.00 95.31 69 ASN A CA 1
ATOM 553 C C . ASN A 1 69 ? 6.607 9.743 -2.710 1.00 95.31 69 ASN A C 1
ATOM 555 O O . ASN A 1 69 ? 6.285 10.562 -3.579 1.00 95.31 69 ASN A O 1
ATOM 559 N N . ILE A 1 70 ? 5.769 8.826 -2.225 1.00 95.94 70 ILE A N 1
ATOM 560 C CA . ILE A 1 70 ? 4.349 8.717 -2.564 1.00 95.94 70 ILE A CA 1
ATOM 561 C C . ILE A 1 70 ? 3.468 8.656 -1.316 1.00 95.94 70 ILE A C 1
ATOM 563 O O . ILE A 1 70 ? 3.880 8.173 -0.259 1.00 95.94 70 ILE A O 1
ATOM 567 N N . ASP A 1 71 ? 2.219 9.060 -1.503 1.00 96.12 71 ASP A N 1
ATOM 568 C CA . ASP A 1 71 ? 1.107 8.812 -0.598 1.00 96.12 71 ASP A CA 1
ATOM 569 C C . ASP A 1 71 ? 0.212 7.708 -1.188 1.00 96.12 71 ASP A C 1
ATOM 571 O O . ASP A 1 71 ? -0.002 7.615 -2.401 1.00 96.12 71 ASP A O 1
ATOM 575 N N . LEU A 1 72 ? -0.342 6.867 -0.320 1.00 95.00 72 LEU A N 1
ATOM 576 C CA . LEU A 1 72 ? -1.314 5.834 -0.651 1.00 95.00 72 LEU A CA 1
ATOM 577 C C . LEU A 1 72 ? -2.622 6.097 0.087 1.00 95.00 72 LEU A C 1
ATOM 579 O O . LEU A 1 72 ? -2.625 6.341 1.292 1.00 95.00 72 LEU A O 1
ATOM 583 N N . SER A 1 73 ? -3.745 5.944 -0.606 1.00 93.62 73 SER A N 1
ATOM 584 C CA . SER A 1 73 ? -5.066 5.938 0.024 1.00 93.62 73 SER A CA 1
ATOM 585 C C . SER A 1 73 ? -5.810 4.658 -0.315 1.00 93.62 73 SER A C 1
ATOM 587 O O . SER A 1 73 ? -6.030 4.358 -1.483 1.00 93.62 73 SER A O 1
ATOM 589 N N . ILE A 1 74 ? -6.255 3.921 0.697 1.00 92.19 74 ILE A N 1
ATOM 590 C CA . ILE A 1 74 ? -7.173 2.792 0.533 1.00 92.19 74 ILE A CA 1
ATOM 591 C C . ILE A 1 74 ? -8.580 3.337 0.732 1.00 92.19 74 ILE A C 1
ATOM 593 O O . ILE A 1 74 ? -8.928 3.744 1.839 1.00 92.19 74 ILE A O 1
ATOM 597 N N . VAL A 1 75 ? -9.376 3.377 -0.332 1.00 90.44 75 VAL A N 1
ATOM 598 C CA . VAL A 1 75 ? -10.698 4.012 -0.342 1.00 90.44 75 VAL A CA 1
ATOM 599 C C . VAL A 1 75 ? -11.772 2.976 -0.649 1.00 90.44 75 VAL A C 1
ATOM 601 O O . VAL A 1 75 ? -11.629 2.166 -1.560 1.00 90.44 75 VAL A O 1
ATOM 604 N N . SER A 1 76 ? -12.872 3.003 0.094 1.00 88.69 76 SER A N 1
ATOM 605 C CA . SER A 1 76 ? -14.071 2.223 -0.215 1.00 88.69 76 SER A CA 1
ATOM 606 C C . SER A 1 76 ? -14.880 2.904 -1.317 1.00 88.69 76 SER A C 1
ATOM 608 O O . SER A 1 76 ? -15.220 4.083 -1.201 1.00 88.69 76 SER A O 1
ATOM 610 N N . LYS A 1 77 ? -15.275 2.151 -2.349 1.00 84.94 77 LYS A N 1
ATOM 611 C CA . LYS A 1 77 ? -16.194 2.642 -3.392 1.00 84.94 77 LYS A CA 1
ATOM 612 C C . LYS A 1 77 ? -17.615 2.877 -2.876 1.00 84.94 77 LYS A C 1
ATOM 614 O O . LYS A 1 77 ? -18.403 3.536 -3.544 1.00 84.94 77 LYS A O 1
ATOM 619 N N . GLN A 1 78 ? -17.955 2.306 -1.722 1.00 87.81 78 GLN A N 1
ATOM 620 C CA . GLN A 1 78 ? -19.329 2.225 -1.225 1.00 87.81 78 GLN A CA 1
ATOM 621 C C . GLN A 1 78 ? -19.589 3.185 -0.061 1.00 87.81 78 GLN A C 1
ATOM 623 O O . GLN A 1 78 ? -20.666 3.763 0.036 1.00 87.81 78 GLN A O 1
ATOM 628 N N . THR A 1 79 ? -18.614 3.357 0.835 1.00 81.56 79 THR A N 1
ATOM 629 C CA . THR A 1 79 ? -18.824 3.996 2.149 1.00 81.56 79 THR A CA 1
ATOM 630 C C . THR A 1 79 ? -18.096 5.330 2.308 1.00 81.56 79 THR A C 1
ATOM 632 O O . THR A 1 79 ? -18.077 5.881 3.406 1.00 81.56 79 THR A O 1
ATOM 635 N N . ALA A 1 80 ? -17.459 5.835 1.241 1.00 80.31 80 ALA A N 1
ATOM 636 C CA . ALA A 1 80 ? -16.581 7.015 1.246 1.00 80.31 80 ALA A CA 1
ATOM 637 C C . ALA A 1 80 ? -15.458 6.980 2.312 1.00 80.31 80 ALA A C 1
ATOM 639 O O . ALA A 1 80 ? -14.794 7.984 2.559 1.00 80.31 80 ALA A O 1
ATOM 640 N N . SER A 1 81 ? -15.237 5.829 2.956 1.00 87.56 81 SER A N 1
ATOM 641 C CA . SER A 1 81 ? -14.204 5.639 3.971 1.00 87.56 81 SER A CA 1
ATOM 642 C C . SER A 1 81 ? -12.840 5.532 3.302 1.00 87.56 81 SER A C 1
ATOM 644 O O . SER A 1 81 ? -12.712 4.845 2.286 1.00 87.56 81 SER A O 1
ATOM 646 N N . ALA A 1 82 ? -11.830 6.174 3.886 1.00 91.38 82 ALA A N 1
ATOM 647 C CA . ALA A 1 82 ? -10.461 6.147 3.394 1.00 91.38 82 ALA A CA 1
ATOM 648 C C . ALA A 1 82 ? -9.467 5.950 4.546 1.00 91.38 82 ALA A C 1
ATOM 650 O O . ALA A 1 82 ? -9.663 6.511 5.623 1.00 91.38 82 ALA A O 1
ATOM 651 N N . LEU A 1 83 ? -8.408 5.179 4.296 1.00 94.38 83 LEU A N 1
ATOM 652 C CA . LEU A 1 83 ? -7.186 5.156 5.101 1.00 94.38 83 LEU A CA 1
ATOM 653 C C . LEU A 1 83 ? -6.041 5.718 4.271 1.00 94.38 83 LEU A C 1
ATOM 655 O O . LEU A 1 83 ? -5.812 5.250 3.158 1.00 94.38 83 LEU A O 1
ATOM 659 N N . ASN A 1 84 ? -5.320 6.687 4.820 1.00 95.12 84 ASN A N 1
ATOM 660 C CA . ASN A 1 84 ? -4.221 7.367 4.153 1.00 95.12 84 ASN A CA 1
ATOM 661 C C . ASN A 1 84 ? -2.889 7.015 4.812 1.00 95.12 84 ASN A C 1
ATOM 663 O O . ASN A 1 84 ? -2.730 7.095 6.033 1.00 95.12 84 ASN A O 1
ATOM 667 N N . ILE A 1 85 ? -1.925 6.665 3.974 1.00 96.00 85 ILE A N 1
ATOM 668 C CA . ILE A 1 85 ? -0.567 6.290 4.341 1.00 96.00 85 ILE A CA 1
ATOM 669 C C . ILE A 1 85 ? 0.355 7.218 3.569 1.00 96.00 85 ILE A C 1
ATOM 671 O O . ILE A 1 85 ? 0.253 7.293 2.348 1.00 96.00 85 ILE A O 1
ATOM 675 N N . LYS A 1 86 ? 1.209 7.957 4.264 1.00 95.81 86 LYS A N 1
ATOM 676 C CA . LYS A 1 86 ? 1.871 9.127 3.704 1.00 95.81 86 LYS A CA 1
ATOM 677 C C . LYS A 1 86 ? 3.380 9.014 3.703 1.00 95.81 86 LYS A C 1
ATOM 679 O O . LYS A 1 86 ? 3.953 8.345 4.559 1.00 95.81 86 LYS A O 1
ATOM 684 N N . ASN A 1 87 ? 4.007 9.764 2.802 1.00 95.50 87 ASN A N 1
ATOM 685 C CA . ASN A 1 87 ? 5.444 9.995 2.758 1.00 95.50 87 ASN A CA 1
ATOM 686 C C . ASN A 1 87 ? 6.260 8.687 2.689 1.00 95.50 87 ASN A C 1
ATOM 688 O O . ASN A 1 87 ? 7.277 8.530 3.369 1.00 95.50 87 ASN A O 1
ATOM 692 N N . LEU A 1 88 ? 5.796 7.740 1.871 1.00 96.12 88 LEU A N 1
ATOM 693 C CA . LEU A 1 88 ? 6.440 6.448 1.663 1.00 96.12 88 LEU A CA 1
ATOM 694 C C . LEU A 1 88 ? 7.506 6.567 0.581 1.00 96.12 88 LEU A C 1
ATOM 696 O O . LEU A 1 88 ? 7.208 6.979 -0.541 1.00 96.12 88 LEU A O 1
ATOM 700 N N . LYS A 1 89 ? 8.730 6.128 0.878 1.00 95.88 89 LYS A N 1
ATOM 701 C CA . LYS A 1 89 ? 9.758 5.961 -0.155 1.00 95.88 89 LYS A CA 1
ATOM 702 C C . LYS A 1 89 ? 9.360 4.855 -1.123 1.00 95.88 89 LYS A C 1
ATOM 704 O O . LYS A 1 89 ? 8.715 3.883 -0.727 1.00 95.88 89 LYS A O 1
ATOM 709 N N . PHE A 1 90 ? 9.800 4.950 -2.369 1.00 94.19 90 PHE A N 1
ATOM 710 C CA . PHE A 1 90 ? 9.548 3.917 -3.371 1.00 94.19 90 PHE A CA 1
ATOM 711 C C . PHE A 1 90 ? 10.683 3.828 -4.392 1.00 94.19 90 PHE A C 1
ATOM 713 O O . PHE A 1 90 ? 11.466 4.761 -4.561 1.00 94.19 90 PHE A O 1
ATOM 720 N N . ASP A 1 91 ? 10.769 2.693 -5.086 1.00 92.44 91 ASP A N 1
ATOM 721 C CA . ASP A 1 91 ? 11.607 2.570 -6.277 1.00 92.44 91 ASP A CA 1
ATOM 722 C C . ASP A 1 91 ? 10.787 2.988 -7.503 1.00 92.44 91 ASP A C 1
ATOM 724 O O . ASP A 1 91 ? 9.764 2.380 -7.834 1.00 92.44 91 ASP A O 1
ATOM 728 N N . LYS A 1 92 ? 11.232 4.054 -8.172 1.00 91.38 92 LYS A N 1
ATOM 729 C CA . LYS A 1 92 ? 10.517 4.636 -9.307 1.00 91.38 92 LYS A CA 1
ATOM 730 C C . LYS A 1 92 ? 10.416 3.690 -10.500 1.00 91.38 92 LYS A C 1
ATOM 732 O O . LYS A 1 92 ? 9.353 3.617 -11.113 1.00 91.38 92 LYS A O 1
ATOM 737 N N . LEU A 1 93 ? 11.488 2.969 -10.825 1.00 91.50 93 LEU A N 1
ATOM 738 C CA . LEU A 1 93 ? 11.489 2.037 -11.954 1.00 91.50 93 LEU A CA 1
ATOM 739 C C . LEU A 1 93 ? 10.535 0.875 -11.680 1.00 91.50 93 LEU A C 1
ATOM 741 O O . LEU A 1 93 ? 9.750 0.503 -12.548 1.00 91.50 93 LEU A O 1
ATOM 745 N N . ASN A 1 94 ? 10.548 0.359 -10.453 1.00 90.38 94 ASN A N 1
ATOM 746 C CA . ASN A 1 94 ? 9.645 -0.689 -10.002 1.00 90.38 94 ASN A CA 1
ATOM 747 C C . ASN A 1 94 ? 8.176 -0.234 -10.022 1.00 90.38 94 ASN A C 1
ATOM 749 O O . ASN A 1 94 ? 7.327 -0.994 -10.481 1.00 90.38 94 ASN A O 1
ATOM 753 N N . LEU A 1 95 ? 7.864 1.000 -9.601 1.00 91.56 95 LEU A N 1
ATOM 754 C CA . LEU A 1 95 ? 6.507 1.550 -9.714 1.00 91.56 95 LEU A CA 1
ATOM 755 C C . LEU A 1 95 ? 6.071 1.690 -11.179 1.00 91.56 95 LEU A C 1
ATOM 757 O O . LEU A 1 95 ? 4.959 1.299 -11.529 1.00 91.56 95 LEU A O 1
ATOM 761 N N . GLU A 1 96 ? 6.923 2.242 -12.044 1.00 91.38 96 GLU A N 1
ATOM 762 C CA . GLU A 1 96 ? 6.615 2.392 -13.471 1.00 91.38 96 GLU A CA 1
ATOM 763 C C . GLU A 1 96 ? 6.360 1.036 -14.140 1.00 91.38 96 GLU A C 1
ATOM 765 O O . GLU A 1 96 ? 5.413 0.890 -14.918 1.00 91.38 96 GLU A O 1
ATOM 770 N N . GLU A 1 97 ? 7.177 0.035 -13.814 1.00 91.12 97 GLU A N 1
ATOM 771 C CA . GLU A 1 97 ? 7.016 -1.337 -14.283 1.00 91.12 97 GLU A CA 1
ATOM 772 C C . GLU A 1 97 ? 5.709 -1.953 -13.762 1.00 91.12 97 GLU A C 1
ATOM 774 O O . GLU A 1 97 ? 4.929 -2.518 -14.536 1.00 91.12 97 GLU A O 1
ATOM 779 N N . TYR A 1 98 ? 5.424 -1.766 -12.471 1.00 90.25 98 TYR A N 1
ATOM 780 C CA . TYR A 1 98 ? 4.197 -2.222 -11.831 1.00 90.25 98 TYR A CA 1
ATOM 781 C C . TYR A 1 98 ? 2.951 -1.655 -12.515 1.00 90.25 98 TYR A C 1
ATOM 783 O O . TYR A 1 98 ? 2.083 -2.407 -12.954 1.00 90.25 98 TYR A O 1
ATOM 791 N N . LEU A 1 99 ? 2.889 -0.333 -12.687 1.00 88.31 99 LEU A N 1
ATOM 792 C CA . LEU A 1 99 ? 1.759 0.347 -13.323 1.00 88.31 99 LEU A CA 1
ATOM 793 C C . LEU A 1 99 ? 1.590 -0.027 -14.801 1.00 88.31 99 LEU A C 1
ATOM 795 O O . LEU A 1 99 ? 0.474 0.031 -15.324 1.00 88.31 99 LEU A O 1
ATOM 799 N N . ARG A 1 100 ? 2.680 -0.395 -15.487 1.00 89.25 100 ARG A N 1
ATOM 800 C CA . ARG A 1 100 ? 2.650 -0.801 -16.895 1.00 89.25 100 ARG A CA 1
ATOM 801 C C . ARG A 1 100 ? 2.071 -2.200 -17.086 1.00 89.25 100 ARG A C 1
ATOM 803 O O . ARG A 1 100 ? 1.316 -2.395 -18.038 1.00 89.25 100 ARG A O 1
ATOM 810 N N . TYR A 1 101 ? 2.440 -3.158 -16.236 1.00 87.12 101 TYR A N 1
ATOM 811 C CA . TYR A 1 101 ? 2.108 -4.572 -16.452 1.00 87.12 101 TYR A CA 1
ATOM 812 C C . TYR A 1 101 ? 0.964 -5.100 -15.586 1.00 87.12 101 TYR A C 1
ATOM 814 O O . TYR A 1 101 ? 0.363 -6.109 -15.951 1.00 87.12 101 TYR A O 1
ATOM 822 N N . GLU A 1 102 ? 0.627 -4.447 -14.473 1.00 82.50 102 GLU A N 1
ATOM 823 C CA . GLU A 1 102 ? -0.440 -4.919 -13.593 1.00 82.50 102 GLU A CA 1
ATOM 824 C C . GLU A 1 102 ? -1.828 -4.838 -14.280 1.00 82.50 102 GLU A C 1
ATOM 826 O O . GLU A 1 102 ? -2.313 -3.737 -14.585 1.00 82.50 102 GLU A O 1
ATOM 831 N N . PRO A 1 103 ? -2.541 -5.969 -14.464 1.00 80.44 103 PRO A N 1
ATOM 832 C CA . PRO A 1 103 ? -3.860 -5.993 -15.095 1.00 80.44 103 PRO A CA 1
ATOM 833 C C . PRO A 1 103 ? -4.875 -5.133 -14.338 1.00 80.44 103 PRO A C 1
ATOM 835 O O . PRO A 1 103 ? -4.959 -5.185 -13.111 1.00 80.44 103 PRO A O 1
ATOM 838 N N . LYS A 1 104 ? -5.646 -4.303 -15.053 1.00 74.31 104 LYS A N 1
ATOM 839 C CA . LYS A 1 104 ? -6.582 -3.318 -14.462 1.00 74.31 104 LYS A CA 1
ATOM 840 C C . LYS A 1 104 ? -7.839 -3.921 -13.829 1.00 74.31 104 LYS A C 1
ATOM 842 O O . LYS A 1 104 ? -8.530 -3.241 -13.082 1.00 74.31 104 LYS A O 1
ATOM 847 N N . ASP A 1 105 ? -8.112 -5.177 -14.118 1.00 74.31 105 ASP A N 1
ATOM 848 C CA . ASP A 1 105 ? -9.292 -5.942 -13.726 1.00 74.31 105 ASP A CA 1
ATOM 849 C C . ASP A 1 105 ? -9.000 -6.975 -12.626 1.00 74.31 105 ASP A C 1
ATOM 851 O O . ASP A 1 105 ? -9.894 -7.712 -12.213 1.00 74.31 105 ASP A O 1
ATOM 855 N N . ARG A 1 106 ? -7.753 -7.048 -12.146 1.00 73.06 106 ARG A N 1
ATOM 856 C CA . ARG A 1 106 ? -7.327 -8.013 -11.130 1.00 73.06 106 ARG A CA 1
ATOM 857 C C . ARG A 1 106 ? -7.184 -7.365 -9.760 1.00 73.06 106 ARG A C 1
ATOM 859 O O . ARG A 1 106 ? -6.841 -6.190 -9.632 1.00 73.06 106 ARG A O 1
ATOM 866 N N . LYS A 1 107 ? -7.442 -8.189 -8.746 1.00 78.00 107 LYS A N 1
ATOM 867 C CA . LYS A 1 107 ? -7.258 -7.851 -7.339 1.00 78.00 107 LYS A CA 1
ATOM 868 C C . LYS A 1 107 ? -5.780 -7.749 -6.981 1.00 78.00 107 LYS A C 1
ATOM 870 O O . LYS A 1 107 ? -4.939 -8.384 -7.616 1.00 78.00 107 LYS A O 1
ATOM 875 N N . LEU A 1 108 ? -5.511 -6.995 -5.926 1.00 83.25 108 LEU A N 1
ATOM 876 C CA . LEU A 1 108 ? -4.192 -6.748 -5.353 1.00 83.25 108 LEU A CA 1
ATOM 877 C C . LEU A 1 108 ? -4.126 -7.339 -3.943 1.00 83.25 108 LEU A C 1
ATOM 879 O O . LEU A 1 108 ? -5.150 -7.438 -3.264 1.00 83.25 108 LEU A O 1
ATOM 883 N N . ILE A 1 109 ? -2.927 -7.649 -3.467 1.00 85.44 109 ILE A N 1
ATOM 884 C CA . ILE A 1 109 ? -2.672 -7.988 -2.067 1.00 85.44 109 ILE A CA 1
ATOM 885 C C . ILE A 1 109 ? -1.901 -6.871 -1.352 1.00 85.44 109 ILE A C 1
ATOM 887 O O . ILE A 1 109 ? -0.848 -6.450 -1.822 1.00 85.44 109 ILE A O 1
ATOM 891 N N . ILE A 1 110 ? -2.361 -6.445 -0.170 1.00 87.50 110 ILE A N 1
ATOM 892 C CA . ILE A 1 110 ? -1.554 -5.603 0.736 1.00 87.50 110 ILE A CA 1
ATOM 893 C C . ILE A 1 110 ? -0.878 -6.472 1.793 1.00 87.50 110 ILE A C 1
ATOM 895 O O . ILE A 1 110 ? -1.524 -7.293 2.453 1.00 87.50 110 ILE A O 1
ATOM 899 N N . LEU A 1 111 ? 0.417 -6.233 1.988 1.00 88.56 111 LEU A N 1
ATOM 900 C CA . LEU A 1 111 ? 1.265 -6.870 2.990 1.00 88.56 111 LEU A CA 1
ATOM 901 C C . LEU A 1 111 ? 1.955 -5.823 3.869 1.00 88.56 111 LEU A C 1
ATOM 903 O O . LEU A 1 111 ? 2.174 -4.686 3.448 1.00 88.56 111 LEU A O 1
ATOM 907 N N . ILE A 1 112 ? 2.373 -6.247 5.062 1.00 89.19 112 ILE A N 1
ATOM 908 C CA . ILE A 1 112 ? 3.313 -5.512 5.915 1.00 89.19 112 ILE A CA 1
ATOM 909 C C . ILE A 1 112 ? 4.547 -6.381 6.186 1.00 89.19 112 ILE A C 1
ATOM 911 O O . ILE A 1 112 ? 4.444 -7.606 6.305 1.00 89.19 112 ILE A O 1
ATOM 915 N N . GLY A 1 113 ? 5.721 -5.764 6.284 1.00 88.00 113 GLY A N 1
ATOM 916 C CA . GLY A 1 113 ? 6.963 -6.493 6.536 1.00 88.00 113 GLY A CA 1
ATOM 917 C C . GLY A 1 113 ? 8.152 -5.592 6.869 1.00 88.00 113 GLY A C 1
ATOM 918 O O . GLY A 1 113 ? 8.011 -4.369 6.884 1.00 88.00 113 GLY A O 1
ATOM 919 N N . PRO A 1 114 ? 9.325 -6.177 7.167 1.00 86.75 114 PRO A N 1
ATOM 920 C CA . PRO A 1 114 ? 10.517 -5.413 7.503 1.00 86.75 114 PRO A CA 1
ATOM 921 C C . PRO A 1 114 ? 11.141 -4.747 6.270 1.00 86.75 114 PRO A C 1
ATOM 923 O O . PRO A 1 114 ? 11.219 -5.350 5.196 1.00 86.75 114 PRO A O 1
ATOM 926 N N . ASN A 1 115 ? 11.653 -3.534 6.465 1.00 82.25 115 ASN A N 1
ATOM 927 C CA . ASN A 1 115 ? 12.583 -2.848 5.563 1.00 82.25 115 ASN A CA 1
ATOM 928 C C . ASN A 1 115 ? 14.044 -3.230 5.936 1.00 82.25 115 ASN A C 1
ATOM 930 O O . ASN A 1 115 ? 14.292 -3.485 7.118 1.00 82.25 115 ASN A O 1
ATOM 934 N N . PRO A 1 116 ? 15.043 -3.294 5.022 1.00 62.19 116 PRO A N 1
ATOM 935 C CA . PRO A 1 116 ? 15.027 -3.083 3.571 1.00 62.19 116 PRO A CA 1
ATOM 936 C C . PRO A 1 116 ? 14.782 -4.348 2.743 1.00 62.19 116 PRO A C 1
ATOM 938 O O . PRO A 1 116 ? 15.057 -4.354 1.546 1.00 62.19 116 PRO A O 1
ATOM 941 N N . SER A 1 117 ? 14.348 -5.450 3.362 1.00 61.00 117 SER A N 1
ATOM 942 C CA . SER A 1 117 ? 14.234 -6.731 2.664 1.00 61.00 117 SER A CA 1
ATOM 943 C C . SER A 1 117 ? 13.338 -6.570 1.435 1.00 61.00 117 SER A C 1
ATOM 945 O O . SER A 1 117 ? 12.163 -6.260 1.570 1.00 61.00 117 SER A O 1
ATOM 947 N N . SER A 1 118 ? 13.874 -6.767 0.232 1.00 58.44 118 SER A N 1
ATOM 948 C CA . SER A 1 118 ? 13.075 -6.829 -0.999 1.00 58.44 118 SER A CA 1
ATOM 949 C C . SER A 1 118 ? 12.267 -8.125 -1.092 1.00 58.44 118 SER A C 1
ATOM 951 O O . SER A 1 118 ? 11.397 -8.254 -1.949 1.00 58.44 118 SER A O 1
ATOM 953 N N . ASP A 1 119 ? 12.538 -9.081 -0.204 1.00 61.56 119 ASP A N 1
ATOM 954 C CA . ASP A 1 119 ? 11.845 -10.358 -0.150 1.00 61.56 119 ASP A CA 1
ATOM 955 C C . ASP A 1 119 ? 10.438 -10.208 0.449 1.00 61.56 119 ASP A C 1
ATOM 957 O O . ASP A 1 119 ? 10.129 -9.270 1.201 1.00 61.56 119 ASP A O 1
ATOM 961 N N . PHE A 1 120 ? 9.586 -11.192 0.150 1.00 61.00 120 PHE A N 1
ATOM 962 C CA . PHE A 1 120 ? 8.266 -11.401 0.755 1.00 61.00 120 PHE A CA 1
ATOM 963 C C . PHE A 1 120 ? 8.381 -11.888 2.213 1.00 61.00 120 PHE A C 1
ATOM 965 O O . PHE A 1 120 ? 7.739 -12.850 2.628 1.00 61.00 120 PHE A O 1
ATOM 972 N N . ASN A 1 121 ? 9.209 -11.227 3.021 1.00 59.16 121 ASN A N 1
ATOM 973 C CA . ASN A 1 121 ? 9.186 -11.410 4.464 1.00 59.16 121 ASN A CA 1
ATOM 974 C C . ASN A 1 121 ? 7.933 -10.710 4.994 1.00 59.16 121 ASN A C 1
ATOM 976 O O . ASN A 1 121 ? 7.899 -9.488 5.131 1.00 59.16 121 ASN A O 1
ATOM 980 N N . VAL A 1 122 ? 6.876 -11.487 5.219 1.00 57.19 122 VAL A N 1
ATOM 981 C CA . VAL A 1 122 ? 5.583 -10.993 5.698 1.00 57.19 122 VAL A CA 1
ATOM 982 C C . VAL A 1 122 ? 5.474 -11.249 7.193 1.00 57.19 122 VAL A C 1
ATOM 984 O O . VAL A 1 122 ? 5.760 -12.349 7.663 1.00 57.19 122 VAL A O 1
ATOM 987 N N . VAL A 1 123 ? 5.023 -10.243 7.939 1.00 56.06 12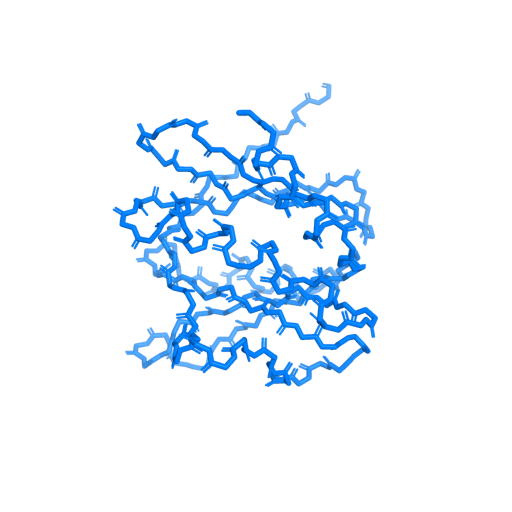3 VAL A N 1
ATOM 988 C CA . VAL A 1 123 ? 4.596 -10.425 9.329 1.00 56.06 123 VAL A CA 1
ATOM 989 C C . VAL A 1 123 ? 3.076 -10.384 9.355 1.00 56.06 123 VAL A C 1
ATOM 991 O O . VAL A 1 123 ? 2.478 -9.330 9.161 1.00 56.06 123 VAL A O 1
ATOM 994 N N . LEU A 1 124 ? 2.450 -11.540 9.574 1.00 54.78 124 LEU A N 1
ATOM 995 C CA . LEU A 1 124 ? 1.013 -11.637 9.819 1.00 54.78 124 LEU A CA 1
ATOM 996 C C . LEU A 1 124 ? 0.779 -11.722 11.334 1.00 54.78 124 LEU A C 1
ATOM 998 O O . LEU A 1 124 ? 1.481 -12.487 12.006 1.00 54.78 124 LEU A O 1
ATOM 1002 N N . PRO A 1 125 ? -0.173 -10.966 11.909 1.00 49.47 125 PRO A N 1
ATOM 1003 C CA . PRO A 1 125 ? -0.594 -11.218 13.283 1.00 49.47 125 PRO A CA 1
ATOM 1004 C C . PRO A 1 125 ? -1.115 -12.657 13.407 1.00 49.47 125 PRO A C 1
ATOM 1006 O O . PRO A 1 125 ? -1.771 -13.152 12.495 1.00 49.47 125 PRO A O 1
ATOM 1009 N N . GLN A 1 126 ? -0.834 -13.325 14.534 1.00 45.56 126 GLN A N 1
ATOM 1010 C CA . GLN A 1 126 ? -1.127 -14.756 14.758 1.00 45.56 126 GLN A CA 1
ATOM 1011 C C . GLN A 1 126 ? -2.594 -15.161 14.506 1.00 45.56 126 GLN A C 1
ATOM 1013 O O . GLN A 1 126 ? -2.860 -16.334 14.259 1.00 45.56 126 GLN A O 1
ATOM 1018 N N . GLU A 1 127 ? -3.533 -14.212 14.534 1.00 43.72 127 GLU A N 1
ATOM 1019 C CA . GLU A 1 127 ? -4.962 -14.442 14.280 1.00 43.72 127 GLU A CA 1
ATOM 1020 C C . GLU A 1 127 ? -5.402 -14.195 12.818 1.00 43.72 127 GLU A C 1
ATOM 1022 O O . GLU A 1 127 ? -6.556 -14.446 12.476 1.00 43.72 127 GLU A O 1
ATOM 1027 N N . MET A 1 128 ? -4.515 -13.731 11.928 1.00 48.06 128 MET A N 1
ATOM 1028 C CA . MET A 1 128 ? -4.809 -13.511 10.503 1.00 48.06 128 MET A CA 1
ATOM 1029 C C . MET A 1 128 ? -4.060 -14.528 9.639 1.00 48.06 128 MET A C 1
ATOM 1031 O O . MET A 1 128 ? -2.854 -14.435 9.434 1.00 48.06 128 MET A O 1
ATOM 1035 N N . THR A 1 129 ? -4.790 -15.507 9.105 1.00 39.22 129 THR A N 1
ATOM 1036 C CA . THR A 1 129 ? -4.234 -16.619 8.313 1.00 39.22 129 THR A CA 1
ATOM 1037 C C . THR A 1 129 ? -4.171 -16.359 6.808 1.00 39.22 129 THR A C 1
ATOM 1039 O O . THR A 1 129 ? -3.719 -17.230 6.070 1.00 39.22 129 THR A O 1
ATOM 1042 N N . SER A 1 130 ? -4.607 -15.192 6.323 1.00 36.94 130 SER A N 1
ATOM 1043 C CA . SER A 1 130 ? -4.620 -14.901 4.887 1.00 36.94 130 SER A CA 1
ATOM 1044 C C . SER A 1 130 ? -4.279 -13.441 4.598 1.00 36.94 130 SER A C 1
ATOM 1046 O O . SER A 1 130 ? -4.842 -12.557 5.248 1.00 36.94 130 SER A O 1
ATOM 1048 N N . PRO A 1 131 ? -3.414 -13.167 3.605 1.00 48.16 131 PRO A N 1
ATOM 1049 C CA . PRO A 1 131 ? -3.224 -11.817 3.104 1.00 48.16 131 PRO A CA 1
ATOM 1050 C C . PRO A 1 131 ? -4.544 -11.247 2.570 1.00 48.16 131 PRO A C 1
ATOM 1052 O O . PRO A 1 131 ? -5.390 -11.971 2.036 1.00 48.16 131 PRO A O 1
ATOM 1055 N N . LEU A 1 132 ? -4.717 -9.940 2.745 1.00 50.50 132 LEU A N 1
ATOM 1056 C CA . LEU A 1 132 ? -5.930 -9.227 2.375 1.00 50.50 132 LEU A CA 1
ATOM 1057 C C . LEU A 1 132 ? -5.976 -8.950 0.866 1.00 50.50 132 LEU A C 1
ATOM 1059 O O . LEU A 1 132 ? -5.034 -8.383 0.318 1.00 50.50 132 LEU A O 1
ATOM 1063 N N . VAL A 1 133 ? -7.075 -9.338 0.214 1.00 48.00 133 VAL A N 1
ATOM 1064 C CA . VAL A 1 133 ? -7.286 -9.218 -1.237 1.00 48.00 133 VAL A CA 1
ATOM 1065 C C . VAL A 1 133 ? -8.225 -8.034 -1.521 1.00 48.00 133 VAL A C 1
ATOM 1067 O O . VAL A 1 133 ? -9.375 -8.060 -1.091 1.00 48.00 133 VAL A O 1
ATOM 1070 N N . LEU A 1 134 ? -7.759 -7.007 -2.238 1.00 42.94 134 LEU A N 1
ATOM 1071 C CA . LEU A 1 134 ? -8.506 -5.773 -2.550 1.00 42.94 134 LEU A CA 1
ATOM 1072 C C . LEU A 1 134 ? -8.873 -5.681 -4.041 1.00 42.94 134 LEU A C 1
ATOM 1074 O O . LEU A 1 134 ? -8.097 -6.112 -4.891 1.00 42.94 134 LEU A O 1
ATOM 1078 N N . ASP A 1 135 ? -10.017 -5.070 -4.367 1.00 44.22 135 ASP A N 1
ATOM 1079 C CA . ASP A 1 135 ? -10.379 -4.675 -5.744 1.00 44.22 135 ASP A CA 1
ATOM 1080 C C . ASP A 1 135 ? -9.682 -3.337 -6.153 1.00 44.22 135 ASP A C 1
ATOM 1082 O O . ASP A 1 135 ? -8.988 -2.719 -5.344 1.00 44.22 135 ASP A O 1
ATOM 1086 N N . LYS A 1 136 ? -9.730 -2.931 -7.439 1.00 51.31 136 LYS A N 1
ATOM 1087 C CA . LYS A 1 136 ? -8.761 -1.984 -8.063 1.00 51.31 136 LYS A CA 1
ATOM 1088 C C . LYS A 1 136 ? -9.141 -0.482 -8.129 1.00 51.31 136 LYS A C 1
ATOM 1090 O O . LYS A 1 136 ? -10.294 -0.103 -7.989 1.00 51.31 136 LYS A O 1
ATOM 1095 N N . TYR A 1 137 ? -8.121 0.332 -8.443 1.00 44.56 137 TYR A N 1
ATOM 1096 C CA . TYR A 1 137 ? -7.801 1.749 -8.159 1.00 44.56 137 TYR A CA 1
ATOM 1097 C C . TYR A 1 137 ? -8.394 2.812 -9.099 1.00 44.56 137 TYR A C 1
ATOM 1099 O O . TYR A 1 137 ? -8.671 2.517 -10.258 1.00 44.56 137 TYR A O 1
ATOM 1107 N N . SER A 1 138 ? -8.422 4.081 -8.661 1.00 42.31 138 SER A N 1
ATOM 1108 C CA . SER A 1 138 ? -8.590 5.277 -9.512 1.00 42.31 138 SER A CA 1
ATOM 1109 C C . SER A 1 138 ? -7.344 6.165 -9.423 1.00 42.31 138 SER A C 1
ATOM 1111 O O . SER A 1 138 ? -6.933 6.508 -8.321 1.00 42.31 138 SER A O 1
ATOM 1113 N N . THR A 1 139 ? -6.760 6.579 -10.552 1.00 43.41 139 THR A N 1
ATOM 1114 C CA . THR A 1 139 ? -5.658 7.560 -10.600 1.00 43.41 139 THR A CA 1
ATOM 1115 C C . THR A 1 139 ? -6.204 8.953 -10.915 1.00 43.41 139 THR A C 1
ATOM 1117 O O . THR A 1 139 ? -6.711 9.169 -12.015 1.00 43.41 139 THR A O 1
ATOM 1120 N N . SER A 1 140 ? -6.069 9.912 -9.998 1.00 43.38 140 SER A N 1
ATOM 1121 C CA . SER A 1 140 ? -6.336 11.330 -10.275 1.00 43.38 140 SER A CA 1
ATOM 1122 C C . SER A 1 140 ? -5.026 12.115 -10.291 1.00 43.38 140 SER A C 1
ATOM 1124 O O . SER A 1 140 ? -4.351 12.199 -9.266 1.00 43.38 140 SER A O 1
ATOM 1126 N N . GLN A 1 141 ? -4.677 12.716 -11.429 1.00 39.22 141 GLN A N 1
ATOM 1127 C CA . GLN A 1 141 ? -3.622 13.728 -11.476 1.00 39.22 141 GLN A CA 1
ATOM 1128 C C . GLN A 1 141 ? -4.158 15.034 -10.879 1.00 39.22 141 GLN A C 1
ATOM 1130 O O . GLN A 1 141 ? -5.179 15.545 -11.339 1.00 39.22 141 GLN A O 1
ATOM 1135 N N . ARG A 1 142 ? -3.481 15.590 -9.868 1.00 40.22 142 ARG A N 1
ATOM 1136 C CA . ARG A 1 142 ? -3.704 16.985 -9.471 1.00 40.22 142 ARG A CA 1
ATOM 1137 C C . ARG A 1 142 ? -3.045 17.876 -10.520 1.00 40.22 142 ARG A C 1
ATOM 1139 O O . ARG A 1 142 ? -1.825 17.874 -10.643 1.00 40.22 142 ARG A O 1
ATOM 1146 N N . GLN A 1 143 ? -3.857 18.597 -11.289 1.00 42.66 143 GLN A N 1
ATOM 1147 C CA . GLN A 1 143 ? -3.374 19.757 -12.030 1.00 42.66 143 GLN A CA 1
ATOM 1148 C C . GLN A 1 143 ? -3.081 20.855 -11.003 1.00 42.66 143 GLN A C 1
ATOM 1150 O O . GLN A 1 143 ? -3.943 21.158 -10.173 1.00 42.66 143 GLN A O 1
ATOM 1155 N N . GLY A 1 144 ? -1.833 21.325 -10.998 1.00 49.41 144 GLY A N 1
ATOM 1156 C CA . GLY A 1 144 ? -1.401 22.490 -10.225 1.00 49.41 144 GLY A CA 1
ATOM 1157 C C . GLY A 1 144 ? -1.925 23.795 -10.799 1.00 49.41 144 GLY A C 1
ATOM 1158 O O . GLY A 1 144 ? -2.396 23.786 -11.960 1.00 49.41 144 GLY A O 1
#